Protein AF-A0A9X8YNM2-F1 (afdb_monomer)

Mean predicted aligned error: 2.38 Å

pLDDT: mean 96.66, std 7.14, range [56.59, 98.88]

Organism: Serratia marcescens (NCBI:txid615)

Foldseek 3Di:
DDDWPEEFEAQEPVSVVVQVVCVVVPTRYHYDYPPDRD

Solvent-accessible surface area (backbone atoms only — not comparable to full-atom values): 2408 Å² total; per-residue (Å²): 136,81,87,63,78,40,78,40,81,42,43,46,74,66,37,46,50,52,48,50,52,44,39,76,73,69,44,52,63,45,80,44,53,97,79,70,70,120

InterPro domains:
  IPR000447 FAD-dependent glycerol-3-phosphate dehydrogenase [PR01001] (4-16)
  IPR000447 FAD-dependent glycerol-3-phosphate dehydrogenase [PR01001] (17-27)
  IPR000447 FAD-dependent glycerol-3-phosphate dehydrogenase [PR01001] (33-38)
  IPR000447 FAD-dependent glycerol-3-phosphate dehydrogenase [PS00977] (9-26)
  IPR006076 FAD dependent oxidoreductase [PF01266] (5-37)
  IPR036188 FAD/NAD(P)-binding domain superfamily [G3DSA:3.50.50.60] (1-38)
  IPR036188 FAD/NAD(P)-binding domain superfamily [SSF51905] (1-36)

Sequence (38 aa):
METKDLIVIGGGINGAGIAADAAGRGLSVLLLEAQDLA

Secondary structure (DSSP, 8-state):
-PPPSEEEE--SHHHHHHHHHHHHTT--EEEE-SS---

Nearest PDB structures (foldseek):
  6gnd-assembly2_E-2  TM=9.135E-01  e=2.378E-01  Clostridium acetobutylicum ATCC 824
  7apr-assembly3_G-3  TM=8.650E-01  e=3.344E-01  Staphylococcus aureus subsp. aureus COL
  1m32-assembly3_E  TM=8.071E-01  e=6.175E-01  Salmonella enterica subsp. enterica serovar Typhimurium
  1vjo-assembly1_A-2  TM=8.649E-01  e=2.765E+00  Nostoc sp. PCC 7120 = FACHB-418
  6pk3-assembly1_B  TM=8.137E-01  e=4.456E+00  Arabidopsis thaliana

Radius of g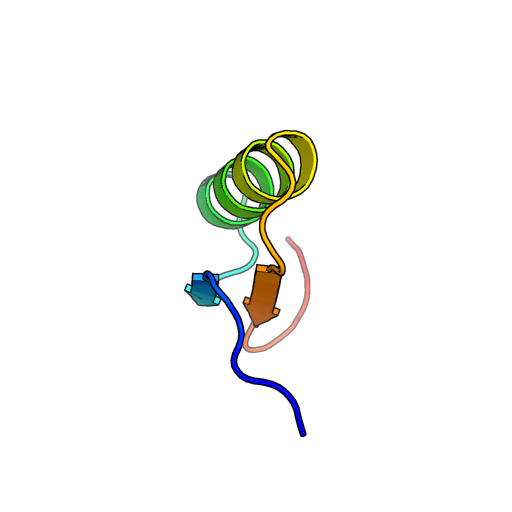yration: 9.86 Å; Cα contacts (8 Å, |Δi|>4): 52; chains: 1; bounding box: 22×21×18 Å

Structure (mmCIF, N/CA/C/O backbone):
data_AF-A0A9X8YNM2-F1
#
_entry.id   AF-A0A9X8YNM2-F1
#
loop_
_atom_site.group_PDB
_atom_site.id
_atom_site.type_symbol
_atom_site.label_atom_id
_atom_site.label_alt_id
_atom_site.label_comp_id
_atom_site.label_asym_id
_atom_site.label_entity_id
_atom_site.label_seq_id
_atom_site.pdbx_PDB_ins_code
_atom_site.Cartn_x
_atom_site.Cartn_y
_atom_site.Cartn_z
_atom_site.occupancy
_atom_site.B_iso_or_equiv
_atom_site.auth_seq_id
_atom_site.auth_comp_id
_atom_site.auth_asym_id
_atom_site.auth_atom_id
_atom_site.pdbx_PDB_model_num
ATOM 1 N N . MET A 1 1 ? -10.512 -13.993 9.436 1.00 56.59 1 MET A N 1
ATOM 2 C CA . MET A 1 1 ? -9.873 -13.045 8.502 1.00 56.59 1 MET A CA 1
ATOM 3 C C . MET A 1 1 ? -10.781 -11.838 8.437 1.00 56.59 1 MET A C 1
ATOM 5 O O . MET A 1 1 ? -11.967 -12.016 8.203 1.00 56.59 1 MET A O 1
ATOM 9 N N . GLU A 1 2 ? -10.261 -10.671 8.783 1.00 84.12 2 GLU A N 1
ATOM 10 C CA . GLU A 1 2 ? -11.024 -9.422 8.834 1.00 84.12 2 GLU A CA 1
ATOM 11 C C . GLU A 1 2 ? -11.096 -8.788 7.436 1.00 84.12 2 GLU A C 1
ATOM 13 O O . GLU A 1 2 ? -10.132 -8.888 6.669 1.00 84.12 2 GLU A O 1
ATOM 18 N N . THR A 1 3 ? -12.234 -8.177 7.097 1.00 96.19 3 THR A N 1
ATOM 19 C CA . THR A 1 3 ? -12.416 -7.417 5.851 1.00 96.19 3 THR A CA 1
ATOM 20 C C . THR A 1 3 ? -11.440 -6.244 5.821 1.00 96.19 3 THR A C 1
ATOM 22 O O . THR A 1 3 ? -11.284 -5.551 6.819 1.00 96.19 3 THR A O 1
ATOM 25 N N . LYS A 1 4 ? -10.775 -6.029 4.683 1.00 97.94 4 LYS A N 1
ATOM 26 C CA . LYS A 1 4 ? -9.920 -4.856 4.465 1.00 97.94 4 LYS A CA 1
ATOM 27 C C . LYS A 1 4 ? -10.752 -3.690 3.957 1.00 97.94 4 LYS A C 1
ATOM 29 O O . LYS A 1 4 ? -11.636 -3.897 3.128 1.00 97.94 4 LYS A O 1
ATOM 34 N N . ASP A 1 5 ? -10.421 -2.485 4.402 1.00 98.38 5 ASP A N 1
ATOM 35 C CA . ASP A 1 5 ? -11.062 -1.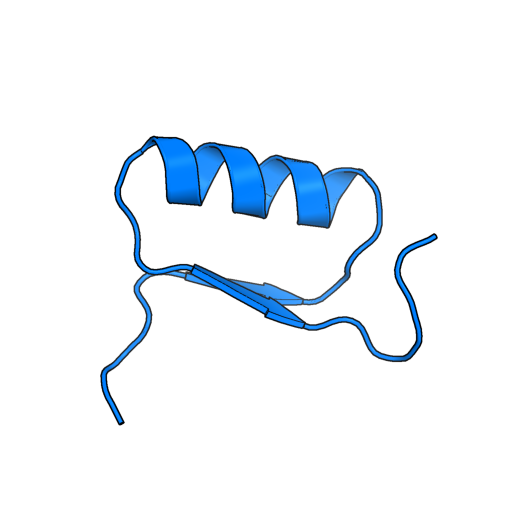259 3.920 1.00 98.38 5 ASP A CA 1
ATOM 36 C C . ASP A 1 5 ? -10.667 -0.950 2.470 1.00 98.38 5 ASP A C 1
ATOM 38 O O . ASP A 1 5 ? -11.464 -0.409 1.705 1.00 98.38 5 ASP A O 1
ATOM 42 N N . LEU A 1 6 ? -9.437 -1.309 2.076 1.00 98.44 6 LEU A N 1
ATOM 43 C CA . LEU A 1 6 ? -8.933 -1.128 0.716 1.00 98.44 6 LEU A CA 1
ATOM 44 C C . LEU A 1 6 ? -7.955 -2.242 0.320 1.00 98.4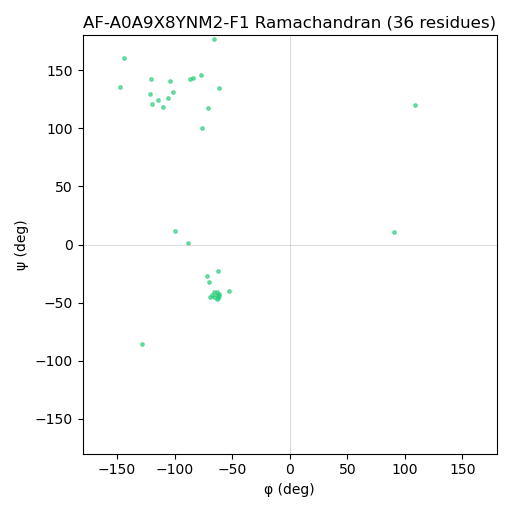4 6 LEU A C 1
ATOM 46 O O . LEU A 1 6 ? -7.032 -2.578 1.064 1.00 98.44 6 LEU A O 1
ATOM 5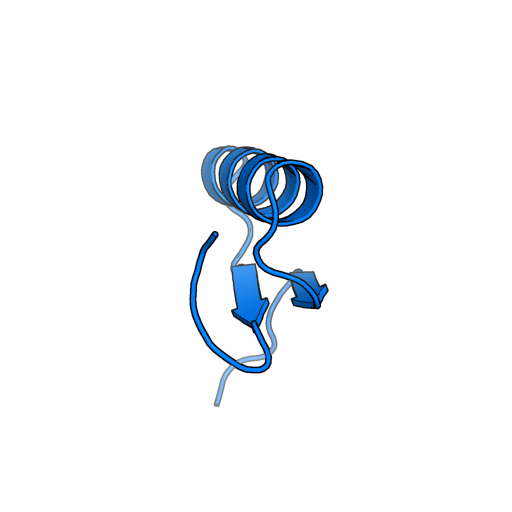0 N N . ILE A 1 7 ? -8.123 -2.766 -0.895 1.00 98.50 7 ILE A N 1
ATOM 51 C CA . ILE A 1 7 ? -7.150 -3.646 -1.551 1.00 98.50 7 ILE A CA 1
ATOM 52 C C . ILE A 1 7 ? -6.597 -2.919 -2.781 1.00 98.50 7 ILE A C 1
ATOM 54 O O . ILE A 1 7 ? -7.363 -2.512 -3.653 1.00 98.50 7 ILE A O 1
ATOM 58 N N . VAL A 1 8 ? -5.274 -2.770 -2.856 1.00 98.75 8 VAL A N 1
ATOM 59 C CA . VAL A 1 8 ? -4.553 -2.183 -3.994 1.00 98.75 8 VAL A CA 1
ATOM 60 C C . VAL A 1 8 ? -3.854 -3.301 -4.765 1.00 98.75 8 VAL A C 1
ATOM 62 O O . VAL A 1 8 ? -3.103 -4.078 -4.180 1.00 98.75 8 VAL A O 1
ATOM 65 N N . ILE A 1 9 ? -4.095 -3.388 -6.074 1.00 98.56 9 ILE A N 1
ATOM 66 C CA . ILE A 1 9 ? -3.472 -4.383 -6.959 1.00 98.56 9 ILE A CA 1
ATOM 67 C C . ILE A 1 9 ? -2.487 -3.660 -7.883 1.00 98.56 9 ILE A C 1
ATOM 69 O O . ILE A 1 9 ? -2.894 -2.803 -8.667 1.00 98.56 9 ILE A O 1
ATOM 73 N N . GLY A 1 10 ? -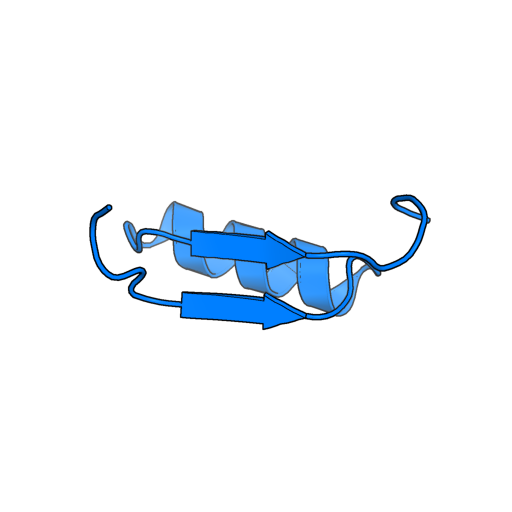1.207 -4.016 -7.776 1.00 98.44 10 GLY A N 1
ATOM 74 C CA . GLY A 1 10 ? -0.069 -3.375 -8.435 1.00 98.44 10 GLY A CA 1
ATOM 75 C C . GLY A 1 10 ? 0.801 -2.595 -7.442 1.00 98.44 10 GLY A C 1
ATOM 76 O O . GLY A 1 10 ? 0.334 -1.659 -6.800 1.00 98.44 10 GLY A O 1
ATOM 77 N N . GLY A 1 11 ? 2.074 -2.966 -7.334 1.00 98.25 11 GLY A N 1
ATOM 78 C CA . GLY A 1 11 ? 3.094 -2.432 -6.425 1.00 98.25 11 GLY A CA 1
ATOM 79 C C . GLY A 1 11 ? 4.055 -1.419 -7.052 1.00 98.25 11 GLY A C 1
ATOM 80 O O . GLY A 1 11 ? 5.052 -1.063 -6.433 1.00 98.25 11 GLY A O 1
ATOM 81 N N . GLY A 1 12 ? 3.766 -0.926 -8.261 1.00 98.25 12 GLY A N 1
ATOM 82 C CA . GLY A 1 12 ? 4.491 0.208 -8.845 1.00 98.25 12 GLY A CA 1
ATOM 83 C C . GLY A 1 12 ? 4.266 1.516 -8.069 1.00 98.25 12 GLY A C 1
ATOM 8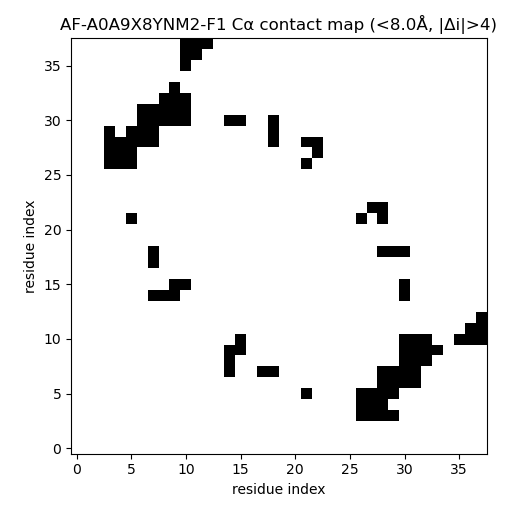4 O O . GLY A 1 12 ? 3.459 1.577 -7.141 1.00 98.25 12 GLY A O 1
ATOM 85 N N . ILE A 1 13 ? 4.927 2.603 -8.484 1.00 98.50 13 ILE A N 1
ATOM 86 C CA . ILE A 1 13 ? 4.939 3.879 -7.738 1.00 98.50 13 ILE A CA 1
ATOM 87 C C . ILE A 1 13 ? 3.542 4.411 -7.377 1.00 98.50 13 ILE A C 1
ATOM 89 O O . ILE A 1 13 ? 3.322 4.871 -6.258 1.00 98.50 13 ILE A O 1
ATOM 93 N N . ASN A 1 14 ? 2.576 4.290 -8.289 1.00 98.56 14 ASN A N 1
ATOM 94 C CA . ASN A 1 14 ? 1.209 4.741 -8.041 1.00 98.56 14 ASN A CA 1
ATOM 95 C C . ASN A 1 14 ? 0.511 3.869 -6.992 1.00 98.56 14 ASN A C 1
ATOM 97 O O . ASN A 1 14 ? -0.126 4.398 -6.086 1.00 98.56 14 ASN A O 1
ATOM 101 N N . GLY A 1 15 ? 0.642 2.545 -7.092 1.00 98.56 15 GLY A N 1
ATOM 102 C CA . GLY A 1 15 ? 0.006 1.619 -6.159 1.00 98.56 15 GLY A CA 1
ATOM 103 C C . GLY A 1 15 ? 0.596 1.715 -4.755 1.00 98.56 15 GLY A C 1
ATOM 104 O O . GLY A 1 15 ? -0.150 1.822 -3.783 1.00 98.56 15 GLY A O 1
ATOM 105 N N . ALA A 1 16 ? 1.924 1.799 -4.651 1.00 98.62 16 ALA A N 1
ATOM 106 C CA . ALA A 1 16 ? 2.612 2.026 -3.383 1.00 98.62 16 ALA A CA 1
ATOM 107 C C . ALA A 1 16 ? 2.227 3.376 -2.752 1.00 98.62 16 ALA A C 1
ATOM 109 O O . ALA A 1 16 ? 1.925 3.431 -1.561 1.00 98.62 16 ALA A O 1
ATOM 110 N N . GLY A 1 17 ? 2.171 4.453 -3.546 1.00 98.75 17 GLY A N 1
ATOM 111 C CA . GLY A 1 17 ? 1.756 5.777 -3.075 1.00 98.75 17 GLY A CA 1
ATOM 112 C C . GLY A 1 17 ? 0.307 5.813 -2.579 1.00 98.75 17 GLY A C 1
ATOM 113 O O . GLY A 1 17 ? 0.041 6.349 -1.504 1.00 98.75 17 GLY A O 1
ATOM 114 N N . ILE A 1 18 ? -0.618 5.186 -3.314 1.00 98.81 18 ILE A N 1
ATOM 115 C CA . ILE A 1 18 ? -2.029 5.062 -2.913 1.00 9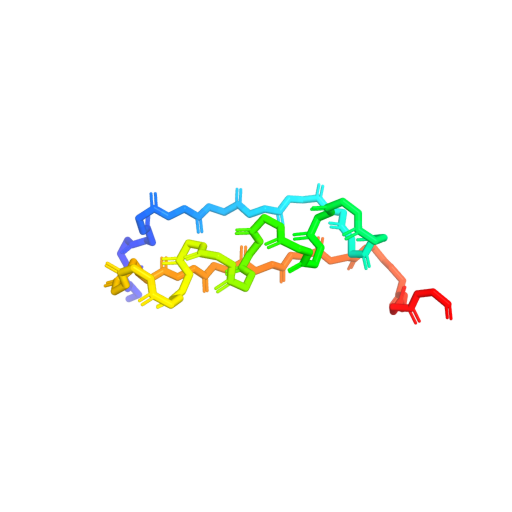8.81 18 ILE A CA 1
ATOM 116 C C . ILE A 1 18 ? -2.153 4.253 -1.618 1.00 98.81 18 ILE A C 1
ATOM 118 O O . ILE A 1 18 ? -2.855 4.674 -0.699 1.00 98.81 18 ILE A O 1
ATOM 122 N N . ALA A 1 19 ? -1.466 3.110 -1.522 1.00 98.81 19 ALA A N 1
ATOM 123 C CA . ALA A 1 19 ? -1.509 2.272 -0.328 1.00 98.81 19 ALA A CA 1
ATOM 124 C C . ALA A 1 19 ? -0.941 2.996 0.902 1.00 98.81 19 ALA A C 1
ATOM 126 O O . ALA A 1 19 ? -1.527 2.913 1.981 1.00 98.81 19 ALA A O 1
ATOM 127 N N . ALA A 1 20 ? 0.155 3.743 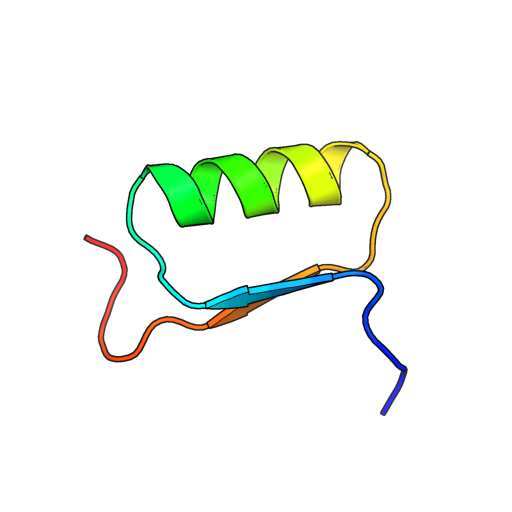0.735 1.00 98.75 20 ALA A N 1
ATOM 128 C CA . ALA A 1 20 ? 0.769 4.522 1.804 1.00 98.75 20 ALA A CA 1
ATOM 129 C C . ALA A 1 20 ? -0.133 5.670 2.287 1.00 98.75 20 ALA A C 1
ATOM 131 O O . ALA A 1 20 ? -0.311 5.828 3.494 1.00 98.75 20 ALA A O 1
ATOM 132 N N . ASP A 1 21 ? -0.741 6.436 1.373 1.00 98.88 21 ASP A N 1
ATOM 133 C CA . ASP A 1 21 ? -1.684 7.507 1.732 1.00 98.88 21 ASP A CA 1
ATOM 134 C C . ASP A 1 21 ? -2.916 6.945 2.460 1.00 98.88 21 ASP A C 1
ATOM 136 O O . ASP A 1 21 ? -3.289 7.432 3.526 1.00 98.88 21 ASP A O 1
ATOM 140 N N . ALA A 1 22 ? -3.510 5.863 1.946 1.00 98.81 22 ALA A N 1
ATOM 141 C CA . ALA A 1 22 ? -4.661 5.210 2.569 1.00 98.81 22 ALA A CA 1
ATOM 142 C C . ALA A 1 22 ? -4.344 4.663 3.973 1.00 98.81 22 ALA A C 1
ATOM 144 O O . ALA A 1 22 ? -5.126 4.865 4.906 1.00 98.81 22 ALA A O 1
ATOM 145 N N . ALA A 1 23 ? -3.181 4.029 4.149 1.00 98.75 23 ALA A N 1
ATOM 146 C CA . ALA A 1 23 ? -2.729 3.553 5.454 1.00 98.75 23 ALA A CA 1
ATOM 147 C C . ALA A 1 23 ? -2.460 4.719 6.423 1.00 98.75 23 ALA A C 1
ATOM 149 O O . ALA A 1 23 ? -2.871 4.665 7.581 1.00 98.75 23 ALA A O 1
ATOM 150 N N . GLY A 1 24 ? -1.848 5.809 5.946 1.00 98.69 24 GLY A N 1
ATOM 151 C CA . GLY A 1 24 ? -1.623 7.032 6.727 1.00 98.69 24 GLY A CA 1
ATOM 152 C C . GLY A 1 24 ? -2.915 7.721 7.182 1.00 98.69 24 GLY A C 1
ATOM 153 O O . GLY A 1 24 ? -2.919 8.428 8.188 1.00 98.69 24 GLY A O 1
ATOM 154 N N . ARG A 1 25 ? -4.029 7.466 6.486 1.00 98.69 25 ARG A N 1
ATOM 155 C CA . ARG A 1 25 ? -5.384 7.914 6.851 1.00 98.69 25 ARG A CA 1
ATOM 156 C C . ARG A 1 25 ? -6.128 6.948 7.781 1.00 98.69 25 ARG A C 1
ATOM 158 O O . ARG A 1 25 ? -7.270 7.225 8.134 1.00 98.69 25 ARG A O 1
ATOM 165 N N . GLY A 1 26 ? -5.499 5.845 8.191 1.00 98.25 26 GLY A N 1
ATOM 166 C CA . GLY A 1 26 ? -6.041 4.894 9.166 1.00 98.25 26 GLY A CA 1
ATOM 167 C C . GLY A 1 26 ? -6.859 3.742 8.580 1.00 98.25 26 GLY A C 1
ATOM 168 O O . GLY A 1 26 ? -7.503 3.027 9.343 1.00 98.25 26 GLY A O 1
ATOM 169 N N . LEU A 1 27 ? -6.845 3.541 7.259 1.00 98.56 27 LEU A N 1
ATOM 170 C CA . LEU A 1 27 ? -7.510 2.396 6.633 1.00 98.56 27 LEU A CA 1
ATOM 171 C C . LEU A 1 27 ? -6.691 1.112 6.815 1.00 98.56 27 LEU A C 1
ATOM 173 O O . LEU A 1 27 ? -5.459 1.120 6.747 1.00 98.56 27 LEU A O 1
ATOM 177 N N . SER A 1 28 ? -7.373 -0.021 6.969 1.00 98.31 28 SER A N 1
ATOM 178 C CA . SER A 1 28 ? -6.752 -1.341 6.870 1.00 98.31 28 SER A CA 1
ATOM 179 C C . SER A 1 28 ? -6.505 -1.696 5.395 1.00 98.31 28 SER A C 1
ATOM 181 O O . SER A 1 28 ? -7.406 -2.107 4.662 1.00 98.31 28 SER A O 1
ATOM 183 N N . VAL A 1 29 ? -5.261 -1.525 4.937 1.00 98.56 29 VAL A N 1
ATOM 184 C CA . VAL A 1 29 ? -4.883 -1.685 3.520 1.00 98.56 29 VAL A CA 1
ATOM 185 C C . VAL A 1 29 ? -4.150 -3.004 3.269 1.00 98.56 29 VAL A C 1
ATOM 187 O O . VAL A 1 29 ? -3.306 -3.422 4.064 1.00 98.56 29 VAL A O 1
ATOM 190 N N . LEU A 1 30 ? -4.448 -3.651 2.140 1.00 98.44 30 LEU A N 1
ATOM 191 C CA . LEU A 1 30 ? -3.658 -4.745 1.570 1.00 98.44 30 LEU A CA 1
ATOM 192 C C . LEU A 1 30 ? -3.163 -4.342 0.174 1.00 98.44 30 LEU A C 1
ATOM 194 O O . LEU A 1 30 ? -3.979 -4.085 -0.706 1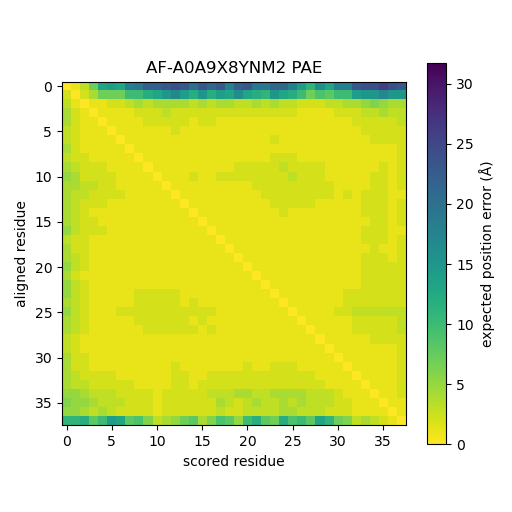.00 98.44 30 LEU A O 1
ATOM 198 N N . LEU A 1 31 ? -1.846 -4.316 -0.039 1.00 98.69 31 LEU A N 1
ATOM 199 C CA . LEU A 1 31 ? -1.239 -4.166 -1.365 1.00 98.69 31 LEU A CA 1
ATOM 200 C C . LEU A 1 31 ? -0.775 -5.536 -1.866 1.00 98.69 31 LEU A C 1
ATOM 202 O O . LEU A 1 31 ? -0.112 -6.268 -1.133 1.00 98.69 31 LEU A O 1
ATOM 206 N N . LEU A 1 32 ? -1.127 -5.871 -3.105 1.00 98.44 32 LEU A N 1
ATOM 207 C CA . LEU A 1 32 ? -0.704 -7.093 -3.785 1.00 98.44 32 LEU A CA 1
ATOM 208 C C . LEU A 1 32 ? 0.045 -6.733 -5.067 1.00 98.44 32 LEU A C 1
ATOM 210 O O . LEU A 1 32 ? -0.466 -5.981 -5.894 1.00 98.44 32 LEU A O 1
ATOM 214 N N . GLU A 1 33 ? 1.225 -7.313 -5.243 1.00 98.50 33 GLU A N 1
ATOM 215 C CA . GLU A 1 33 ? 2.022 -7.252 -6.468 1.00 98.50 33 GLU A CA 1
ATOM 216 C C . GLU A 1 33 ? 2.239 -8.680 -6.978 1.00 98.50 33 GLU A C 1
ATOM 218 O O . GLU A 1 33 ? 2.362 -9.617 -6.188 1.00 98.50 33 GLU A O 1
ATOM 223 N N . ALA A 1 34 ? 2.213 -8.858 -8.296 1.00 98.38 34 ALA A N 1
ATOM 224 C CA . ALA A 1 34 ? 2.302 -10.161 -8.936 1.00 98.38 34 ALA A CA 1
ATOM 225 C C . ALA A 1 34 ? 3.708 -10.773 -8.843 1.00 98.38 34 ALA A C 1
ATOM 227 O O . ALA A 1 34 ? 3.832 -11.998 -8.892 1.00 98.38 34 ALA A O 1
ATOM 228 N N . GLN A 1 35 ? 4.749 -9.942 -8.746 1.00 97.62 35 GLN A N 1
ATOM 229 C CA . GLN A 1 35 ? 6.142 -10.390 -8.694 1.00 97.62 35 GLN A CA 1
ATOM 230 C C . GLN A 1 35 ? 6.902 -9.778 -7.514 1.00 97.62 35 GLN A C 1
ATOM 232 O O . GLN A 1 35 ? 6.985 -10.397 -6.457 1.00 97.62 35 GLN A O 1
ATOM 237 N N . ASP A 1 36 ? 7.447 -8.579 -7.704 1.00 97.88 36 ASP A N 1
ATOM 238 C CA . ASP A 1 36 ? 8.248 -7.837 -6.733 1.00 97.88 36 ASP A CA 1
ATOM 239 C C . ASP A 1 36 ? 7.948 -6.340 -6.868 1.00 97.88 36 ASP A C 1
ATOM 241 O O . ASP A 1 36 ? 7.416 -5.885 -7.886 1.00 97.88 36 ASP A O 1
ATOM 245 N N . LEU A 1 37 ? 8.269 -5.569 -5.835 1.00 96.94 37 LEU A N 1
ATOM 246 C CA . LEU A 1 37 ? 8.225 -4.118 -5.917 1.00 96.94 37 LEU A CA 1
ATOM 247 C C . LEU A 1 37 ? 9.370 -3.634 -6.809 1.00 96.94 37 LEU A C 1
ATOM 249 O O . LEU A 1 37 ? 10.519 -3.809 -6.430 1.00 96.94 37 LEU A O 1
ATOM 253 N N . ALA A 1 38 ? 9.018 -2.985 -7.923 1.00 89.00 38 ALA A N 1
ATOM 254 C CA . ALA A 1 38 ? 9.899 -2.221 -8.820 1.00 89.00 38 ALA A CA 1
ATOM 255 C C . ALA A 1 38 ? 11.319 -2.793 -9.026 1.00 89.00 38 ALA A C 1
ATOM 257 O O . ALA A 1 38 ? 12.240 -2.397 -8.275 1.00 89.00 38 ALA A O 1
#